Protein AF-A0A7U8AR76-F1 (afdb_monomer)

Structure (mmCIF, N/CA/C/O backbone):
data_AF-A0A7U8AR76-F1
#
_entry.id   AF-A0A7U8AR76-F1
#
loop_
_atom_site.group_PDB
_atom_site.id
_atom_site.type_symbol
_atom_site.label_atom_id
_atom_site.label_alt_id
_atom_site.label_comp_id
_atom_site.label_asym_id
_atom_site.label_entity_id
_atom_site.label_seq_id
_atom_site.pdbx_PDB_ins_code
_atom_site.Cartn_x
_atom_site.Cartn_y
_atom_site.Cartn_z
_atom_site.occupancy
_atom_site.B_iso_or_equiv
_atom_site.auth_seq_id
_atom_site.auth_comp_id
_atom_site.auth_asym_id
_atom_site.auth_atom_id
_atom_site.pdbx_PDB_model_num
ATOM 1 N N . MET A 1 1 ? 1.108 3.486 31.810 1.00 62.22 1 MET A N 1
ATOM 2 C CA . MET A 1 1 ? 2.379 3.729 31.085 1.00 62.22 1 MET A CA 1
ATOM 3 C C . MET A 1 1 ? 3.355 4.375 32.052 1.00 62.22 1 MET A C 1
ATOM 5 O O . MET A 1 1 ? 2.945 5.294 32.747 1.00 62.22 1 MET A O 1
ATOM 9 N N . LYS A 1 2 ? 4.598 3.891 32.140 1.00 72.38 2 LYS A N 1
ATOM 10 C CA . LYS A 1 2 ? 5.649 4.551 32.931 1.00 72.38 2 LYS A CA 1
ATOM 11 C C . LYS A 1 2 ? 6.332 5.614 32.064 1.00 72.38 2 LYS A C 1
ATOM 13 O O . LYS A 1 2 ? 6.506 5.393 30.867 1.00 72.38 2 LYS A O 1
ATOM 18 N N . LYS A 1 3 ? 6.653 6.772 32.645 1.00 74.06 3 LYS A N 1
ATOM 19 C CA . LYS A 1 3 ? 7.358 7.864 31.959 1.00 74.06 3 LYS A CA 1
ATOM 20 C C . LYS A 1 3 ? 8.848 7.742 32.267 1.00 74.06 3 LYS A C 1
ATOM 22 O O . LYS A 1 3 ? 9.224 7.716 33.434 1.00 74.06 3 LYS A O 1
ATOM 27 N N . THR A 1 4 ? 9.666 7.680 31.225 1.00 76.31 4 THR A N 1
ATOM 28 C CA . THR A 1 4 ? 11.122 7.548 31.330 1.00 76.31 4 THR A CA 1
ATOM 29 C C . THR A 1 4 ? 11.765 8.503 30.335 1.00 76.31 4 THR A C 1
ATOM 31 O O . THR A 1 4 ? 11.312 8.586 29.192 1.00 76.31 4 THR A O 1
ATOM 34 N N . ASN A 1 5 ? 12.797 9.228 30.769 1.00 78.62 5 ASN A N 1
ATOM 35 C CA . ASN A 1 5 ? 13.630 10.017 29.867 1.00 78.62 5 ASN A CA 1
ATOM 36 C C . ASN A 1 5 ? 14.683 9.101 29.250 1.00 78.62 5 ASN A C 1
ATOM 38 O O . ASN A 1 5 ? 15.419 8.427 29.966 1.00 78.62 5 ASN A O 1
ATOM 42 N N . ILE A 1 6 ? 14.721 9.073 27.922 1.00 79.12 6 ILE A N 1
ATOM 43 C CA . ILE A 1 6 ? 15.677 8.292 27.141 1.00 79.12 6 ILE A CA 1
ATOM 44 C C . ILE A 1 6 ? 16.511 9.291 26.349 1.00 79.12 6 ILE A C 1
ATOM 46 O O . ILE A 1 6 ? 15.955 10.163 25.678 1.00 79.12 6 ILE A O 1
ATOM 50 N N . TYR A 1 7 ? 17.829 9.161 26.445 1.00 82.94 7 TYR A N 1
ATOM 51 C CA . TYR A 1 7 ? 18.776 9.968 25.689 1.00 82.94 7 TYR A CA 1
ATOM 52 C C . TYR A 1 7 ? 19.212 9.194 24.448 1.00 82.94 7 TYR A C 1
ATOM 54 O O . TYR A 1 7 ? 19.512 8.004 24.528 1.00 82.94 7 TYR A O 1
ATOM 62 N N . PHE A 1 8 ? 19.225 9.875 23.306 1.00 81.88 8 PHE A N 1
ATOM 63 C CA . PHE A 1 8 ? 19.689 9.341 22.030 1.00 81.88 8 PHE A CA 1
ATOM 64 C C . PHE A 1 8 ? 20.896 10.154 21.583 1.00 81.88 8 PHE A C 1
ATOM 66 O O . PHE A 1 8 ? 20.912 11.372 21.770 1.00 81.88 8 PHE A O 1
ATOM 73 N N . ASP A 1 9 ? 21.873 9.504 20.960 1.00 88.19 9 ASP A N 1
ATOM 74 C CA . ASP A 1 9 ? 22.869 10.233 20.185 1.00 88.19 9 ASP A CA 1
ATOM 75 C C . ASP A 1 9 ? 22.206 10.925 18.979 1.00 88.19 9 ASP A C 1
ATOM 77 O O . ASP A 1 9 ? 21.096 10.586 18.554 1.00 88.19 9 ASP A O 1
ATOM 81 N N . GLU A 1 10 ? 22.890 11.917 18.421 1.00 80.25 10 GLU A N 1
ATOM 82 C CA . GLU A 1 10 ? 22.349 12.794 17.382 1.00 80.25 10 GLU A CA 1
ATOM 83 C C . GLU A 1 10 ? 21.967 12.039 16.098 1.00 80.25 10 GLU A C 1
ATOM 85 O O . GLU A 1 10 ? 20.952 12.344 15.456 1.00 80.25 10 GLU A O 1
ATOM 90 N N . LYS A 1 11 ? 22.722 10.987 15.757 1.00 83.44 11 LYS A N 1
ATOM 91 C CA . LYS A 1 11 ? 22.464 10.135 14.591 1.00 83.44 11 LYS A CA 1
ATOM 92 C C . LYS A 1 11 ? 21.219 9.278 14.818 1.00 83.44 11 LYS A C 1
ATOM 94 O O . LYS A 1 11 ? 20.334 9.240 13.958 1.00 83.44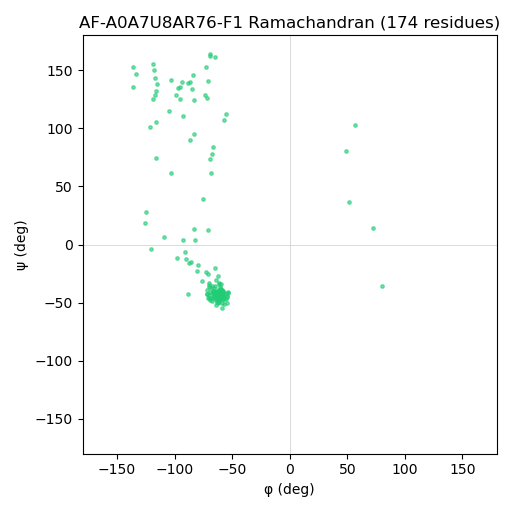 11 LYS A O 1
ATOM 99 N N . SER A 1 12 ? 21.111 8.653 15.988 1.00 78.19 12 SER A N 1
ATOM 100 C CA . SER A 1 12 ? 19.951 7.858 16.400 1.00 78.19 12 SER A CA 1
ATOM 101 C C . SER A 1 12 ? 18.686 8.706 16.515 1.00 78.19 12 SER A C 1
ATOM 103 O O . SER A 1 12 ? 17.622 8.288 16.057 1.00 78.19 12 SER A O 1
ATOM 105 N N . TYR A 1 13 ? 18.787 9.925 17.052 1.00 85.94 13 TYR A N 1
ATOM 106 C CA . TYR A 1 13 ? 17.659 10.850 17.147 1.00 85.94 13 TYR A CA 1
ATOM 107 C C . TYR A 1 13 ? 17.173 11.296 15.764 1.00 85.94 13 TYR A C 1
ATOM 109 O O . TYR A 1 13 ? 15.976 11.238 15.476 1.00 85.94 13 TYR A O 1
ATOM 117 N N . SER A 1 14 ? 18.098 11.667 14.876 1.00 83.00 14 SER A N 1
ATOM 118 C CA . SER A 1 14 ? 17.782 12.050 13.495 1.00 83.00 14 SER A CA 1
ATOM 119 C C . SER A 1 14 ? 17.088 10.917 12.736 1.00 83.00 14 SER A C 1
ATOM 121 O O . SER A 1 14 ? 16.097 11.138 12.032 1.00 83.00 14 SER A O 1
ATOM 123 N N . TYR A 1 15 ? 17.552 9.681 12.933 1.00 80.75 15 TYR A N 1
ATOM 124 C CA . TYR A 1 15 ? 16.918 8.488 12.381 1.00 80.75 15 TYR A CA 1
ATOM 125 C C . TYR A 1 15 ? 15.501 8.276 12.939 1.00 80.75 15 TYR A C 1
ATOM 127 O O . TYR A 1 15 ? 14.562 8.042 12.175 1.00 80.75 15 TYR A O 1
ATOM 135 N N . LEU A 1 16 ? 15.311 8.442 14.252 1.00 82.31 16 LEU A N 1
ATOM 136 C CA . LEU A 1 16 ? 14.001 8.347 14.902 1.00 82.31 16 LEU A CA 1
ATOM 137 C C . LEU A 1 16 ? 13.013 9.378 14.332 1.00 82.31 16 LEU A C 1
ATOM 139 O O . LEU A 1 16 ? 11.861 9.050 14.038 1.00 82.31 16 LEU A O 1
ATOM 143 N N . VAL A 1 17 ? 13.464 10.625 14.151 1.00 84.81 17 VAL A N 1
ATOM 144 C CA . VAL A 1 17 ? 12.677 11.724 13.569 1.00 84.81 17 VAL A CA 1
ATOM 145 C C . VAL A 1 17 ? 12.244 11.388 12.143 1.00 84.81 17 VAL A C 1
ATOM 147 O O . VAL A 1 17 ? 11.085 11.631 11.791 1.00 84.81 17 VAL A O 1
ATOM 150 N N . ARG A 1 18 ? 13.136 10.799 11.337 1.00 84.50 18 ARG A N 1
ATOM 151 C CA . ARG A 1 18 ? 12.807 10.341 9.982 1.00 84.50 18 ARG A CA 1
ATOM 152 C C . ARG A 1 18 ? 11.734 9.253 10.004 1.00 84.50 18 ARG A C 1
ATOM 154 O O . ARG A 1 18 ? 10.704 9.420 9.354 1.00 84.50 18 ARG A O 1
ATOM 161 N N . LEU A 1 19 ? 11.906 8.216 10.824 1.00 75.56 19 LEU A N 1
ATOM 162 C CA . LEU A 1 19 ? 10.924 7.131 10.957 1.00 75.56 19 LEU A CA 1
ATOM 163 C C . LEU A 1 19 ? 9.548 7.632 11.406 1.00 75.56 19 LEU A C 1
ATOM 165 O O . LEU A 1 19 ? 8.523 7.202 10.881 1.00 75.56 19 LEU A O 1
ATOM 169 N N . LYS A 1 20 ? 9.503 8.586 12.342 1.00 78.62 20 LYS A N 1
ATOM 170 C CA . LYS A 1 20 ? 8.249 9.226 12.761 1.00 78.62 20 LYS A CA 1
ATOM 171 C C . LYS A 1 20 ? 7.535 9.909 11.592 1.00 78.62 20 LYS A C 1
ATOM 173 O O . LYS A 1 20 ? 6.310 9.822 11.511 1.00 78.62 20 LYS A O 1
ATOM 178 N N . LYS A 1 21 ? 8.273 10.594 10.709 1.00 79.31 21 LYS A N 1
ATOM 179 C CA . LYS A 1 21 ? 7.705 11.265 9.527 1.00 79.31 21 LYS A CA 1
ATOM 180 C C . LYS A 1 21 ? 7.180 10.258 8.504 1.00 79.31 21 LYS A C 1
ATOM 182 O O . LYS A 1 21 ? 6.059 10.420 8.033 1.00 79.31 21 LYS A O 1
ATOM 187 N N . GLU A 1 22 ? 7.960 9.225 8.201 1.00 72.00 22 GLU A N 1
ATOM 188 C CA . GLU A 1 22 ? 7.626 8.214 7.188 1.00 72.00 22 GLU A CA 1
ATOM 189 C C . GLU A 1 22 ? 6.452 7.330 7.620 1.00 72.00 22 GLU A C 1
ATOM 191 O O . GLU A 1 22 ? 5.492 7.146 6.877 1.00 72.00 22 GLU A O 1
ATOM 196 N N . MET A 1 23 ? 6.490 6.824 8.853 1.00 68.81 23 MET A N 1
ATOM 197 C CA . MET A 1 23 ? 5.509 5.859 9.351 1.00 68.81 23 MET A CA 1
ATOM 198 C C . MET A 1 23 ? 4.306 6.515 10.044 1.00 68.81 23 MET A C 1
ATOM 200 O O . MET A 1 23 ? 3.363 5.822 10.419 1.00 68.81 23 MET A O 1
ATOM 204 N N . LYS A 1 24 ? 4.326 7.841 10.252 1.00 77.75 24 LYS A N 1
ATOM 205 C CA . LYS A 1 24 ? 3.281 8.611 10.959 1.00 77.75 24 LYS A CA 1
ATOM 206 C C . LYS A 1 24 ? 2.913 8.030 12.342 1.00 77.75 24 LYS A C 1
ATOM 208 O O . LYS A 1 24 ? 1.758 8.081 12.763 1.00 77.75 24 LYS A O 1
ATOM 213 N N . ILE A 1 25 ? 3.896 7.492 13.073 1.00 74.00 25 ILE A N 1
ATOM 214 C CA . ILE A 1 25 ? 3.738 6.906 14.421 1.00 74.00 25 ILE A CA 1
ATOM 215 C C . ILE A 1 25 ? 4.579 7.642 15.473 1.00 74.00 25 ILE A C 1
ATOM 217 O O . ILE A 1 25 ? 5.583 8.276 15.158 1.00 74.00 25 ILE A O 1
ATOM 221 N N . SER A 1 26 ? 4.175 7.572 16.747 1.00 80.31 26 SER A N 1
ATOM 222 C CA . SER A 1 26 ? 4.901 8.219 17.849 1.00 80.31 26 SER A CA 1
ATOM 223 C C . SER A 1 26 ? 6.206 7.496 18.191 1.00 80.31 26 SER A C 1
ATOM 225 O O . SER A 1 26 ? 6.306 6.277 18.052 1.00 80.31 26 SER A O 1
ATOM 227 N N . PHE A 1 27 ? 7.186 8.232 18.727 1.00 81.31 27 PHE A N 1
ATOM 228 C CA . PHE A 1 27 ? 8.453 7.658 19.200 1.00 81.31 27 PHE A CA 1
ATOM 229 C C . PHE A 1 27 ? 8.241 6.523 20.201 1.00 81.31 27 PHE A C 1
ATOM 231 O O . PHE A 1 27 ? 8.861 5.475 20.082 1.00 81.31 27 PHE A O 1
ATOM 238 N N . SER A 1 28 ? 7.294 6.677 21.129 1.00 80.56 28 SER A N 1
ATOM 239 C CA . SER A 1 28 ? 6.955 5.624 22.089 1.00 80.56 28 SER A CA 1
ATOM 240 C C . SER A 1 28 ? 6.454 4.352 21.407 1.00 80.56 28 SER A C 1
ATOM 242 O O . SER A 1 28 ? 6.770 3.258 21.858 1.00 80.56 28 SER A O 1
ATOM 244 N N . LYS A 1 29 ? 5.694 4.472 20.310 1.00 75.06 29 LYS A N 1
ATOM 245 C CA . LYS A 1 29 ? 5.214 3.310 19.556 1.00 75.06 29 LYS A CA 1
ATOM 246 C C . LYS A 1 29 ? 6.351 2.635 18.790 1.00 75.06 29 LYS A C 1
ATOM 248 O O . LYS A 1 29 ? 6.408 1.410 18.787 1.00 75.06 29 LYS A O 1
ATOM 253 N N . ILE A 1 30 ? 7.271 3.415 18.218 1.00 78.69 30 ILE A N 1
ATOM 254 C CA . ILE A 1 30 ? 8.489 2.901 17.569 1.00 78.69 30 ILE A CA 1
ATOM 255 C C . ILE A 1 30 ? 9.312 2.098 18.582 1.00 78.69 30 ILE A C 1
ATOM 257 O O . ILE A 1 30 ? 9.571 0.918 18.371 1.00 78.69 30 ILE A O 1
ATOM 261 N N . ILE A 1 31 ? 9.635 2.711 19.723 1.00 82.38 31 ILE A N 1
ATOM 262 C CA . ILE A 1 31 ? 10.464 2.106 20.772 1.00 82.38 31 ILE A CA 1
ATOM 263 C C . ILE A 1 31 ? 9.799 0.851 21.344 1.00 82.38 31 ILE A C 1
ATOM 265 O O . ILE A 1 31 ? 10.435 -0.193 21.413 1.00 82.38 31 ILE A O 1
ATOM 269 N N . ASN A 1 32 ? 8.510 0.904 21.687 1.00 76.94 32 ASN A N 1
ATOM 270 C CA . ASN A 1 32 ? 7.807 -0.264 22.225 1.00 76.94 32 ASN A CA 1
ATOM 271 C C . ASN A 1 32 ? 7.706 -1.417 21.213 1.00 76.94 32 ASN A C 1
ATOM 273 O O . ASN A 1 32 ? 7.687 -2.572 21.623 1.00 76.94 32 ASN A O 1
ATOM 277 N N . THR A 1 33 ? 7.653 -1.126 19.908 1.00 73.62 33 THR A N 1
ATOM 278 C CA . THR A 1 33 ? 7.663 -2.163 18.861 1.00 73.62 33 THR A CA 1
ATOM 279 C C . THR A 1 33 ? 9.033 -2.831 18.773 1.00 73.62 33 THR A C 1
ATOM 281 O O . THR A 1 33 ? 9.111 -4.053 18.728 1.00 73.62 33 THR A O 1
ATOM 284 N N . ILE A 1 34 ? 10.112 -2.040 18.823 1.00 75.88 34 ILE A N 1
ATOM 285 C CA . ILE A 1 34 ? 11.488 -2.557 18.858 1.00 75.88 34 ILE A CA 1
ATOM 286 C C . ILE A 1 34 ? 11.697 -3.427 20.101 1.00 75.88 34 ILE A C 1
ATOM 288 O O . ILE A 1 34 ? 12.189 -4.543 19.987 1.00 75.88 34 ILE A O 1
ATOM 292 N N . LEU A 1 35 ? 11.276 -2.946 21.274 1.00 75.50 35 LEU A N 1
ATOM 293 C CA . LEU A 1 35 ? 11.410 -3.681 22.532 1.00 75.50 35 LEU A CA 1
ATOM 294 C C . LEU A 1 35 ? 10.618 -4.990 22.526 1.00 75.50 35 LEU A C 1
ATOM 296 O O . LEU A 1 35 ? 11.134 -5.999 22.990 1.00 75.50 35 LEU A O 1
ATOM 300 N N . LYS A 1 36 ? 9.405 -4.994 21.960 1.00 70.88 36 LYS A N 1
ATOM 301 C CA . LYS A 1 36 ? 8.589 -6.207 21.824 1.00 70.88 36 LYS A CA 1
ATOM 302 C C . LYS A 1 36 ? 9.255 -7.247 20.917 1.00 70.88 36 LYS A C 1
ATOM 304 O O . LYS A 1 36 ? 9.273 -8.424 21.248 1.00 70.88 36 LYS A O 1
ATOM 309 N N . ASN A 1 37 ? 9.855 -6.799 19.816 1.00 63.56 37 ASN A N 1
ATOM 310 C CA . ASN A 1 37 ? 10.592 -7.678 18.907 1.00 63.56 37 ASN A CA 1
ATOM 311 C C . ASN A 1 37 ? 11.915 -8.177 19.512 1.00 63.56 37 ASN A C 1
ATOM 313 O O . ASN A 1 37 ? 12.404 -9.227 19.116 1.00 63.56 37 ASN A O 1
ATOM 317 N N . ALA A 1 38 ? 12.500 -7.432 20.456 1.00 62.44 38 ALA A N 1
ATOM 318 C CA . ALA A 1 38 ? 13.714 -7.827 21.167 1.00 62.44 38 ALA A CA 1
ATOM 319 C C . ALA A 1 38 ? 13.448 -8.809 22.325 1.00 62.44 38 ALA A C 1
ATOM 321 O O . ALA A 1 38 ? 14.363 -9.522 22.729 1.00 62.44 38 ALA A O 1
ATOM 322 N N . SER A 1 39 ? 12.226 -8.839 22.872 1.00 56.34 39 SER A N 1
ATOM 323 C CA . SER A 1 39 ? 11.848 -9.708 23.996 1.00 56.34 39 SER A CA 1
ATOM 324 C C . SER A 1 39 ? 11.372 -11.107 23.595 1.00 56.34 39 SER A C 1
ATOM 326 O O . SER A 1 39 ? 11.333 -11.987 24.451 1.00 56.34 39 SER A O 1
ATOM 328 N N . ASP A 1 40 ? 11.023 -11.328 22.325 1.00 52.91 40 ASP A N 1
ATOM 329 C CA . ASP A 1 40 ? 10.603 -12.644 21.835 1.00 52.91 40 ASP A CA 1
ATOM 330 C C . ASP A 1 40 ? 11.849 -13.491 21.509 1.00 52.91 40 ASP A C 1
ATOM 332 O O . ASP A 1 40 ? 12.467 -13.384 20.449 1.00 52.91 40 ASP A O 1
ATOM 336 N N . GLU A 1 41 ? 12.264 -14.307 22.480 1.00 45.91 41 GLU A N 1
ATOM 337 C CA . GLU A 1 41 ? 13.460 -15.146 22.429 1.00 45.91 41 GLU A CA 1
ATOM 338 C C . GLU A 1 41 ? 13.479 -16.118 21.232 1.00 45.91 41 GLU A C 1
ATOM 340 O O . GLU A 1 41 ? 12.891 -17.197 21.250 1.00 45.91 41 GLU A O 1
ATOM 345 N N . LYS A 1 42 ? 14.329 -15.812 20.250 1.00 42.94 42 LYS A N 1
ATOM 346 C CA . LYS A 1 42 ? 15.413 -16.732 19.883 1.00 42.94 42 LYS A CA 1
ATOM 347 C C . LYS A 1 42 ? 16.734 -15.998 20.058 1.00 42.94 42 LYS A C 1
ATOM 349 O O . LYS A 1 42 ? 17.128 -15.182 19.229 1.00 42.94 42 LYS A O 1
ATOM 354 N N . ARG A 1 43 ? 17.409 -16.293 21.170 1.00 45.94 43 ARG A N 1
ATOM 355 C CA . ARG A 1 43 ? 18.802 -15.917 21.425 1.00 45.94 43 ARG A CA 1
ATOM 356 C C . ARG A 1 43 ? 19.720 -16.715 20.494 1.00 45.94 43 ARG A C 1
ATOM 358 O O . ARG A 1 43 ? 20.400 -17.633 20.929 1.00 45.94 43 ARG A O 1
ATOM 365 N N . GLU A 1 44 ? 19.742 -16.365 19.216 1.00 36.91 44 GLU A N 1
ATOM 366 C CA . GLU A 1 44 ? 20.853 -16.697 18.328 1.00 36.91 44 GLU A CA 1
ATOM 367 C C . GLU A 1 44 ? 21.503 -15.388 17.884 1.00 36.91 44 GLU A C 1
ATOM 369 O O . GLU A 1 44 ? 20.966 -14.644 17.071 1.00 36.91 44 GLU A O 1
ATOM 374 N N . ASN A 1 45 ? 22.673 -15.126 18.468 1.00 35.12 45 ASN A N 1
ATOM 375 C CA . ASN A 1 45 ? 23.663 -14.137 18.052 1.00 35.12 45 ASN A CA 1
ATOM 376 C C . ASN A 1 45 ? 23.183 -12.682 17.939 1.00 35.12 45 ASN A C 1
ATOM 378 O O . ASN A 1 45 ? 22.666 -12.233 16.917 1.00 35.12 45 ASN A O 1
ATOM 382 N N . ILE A 1 46 ? 23.545 -11.900 18.959 1.00 39.28 46 ILE A N 1
ATOM 383 C CA . ILE A 1 46 ? 23.629 -10.432 18.943 1.00 39.28 46 ILE A CA 1
ATOM 384 C C . ILE A 1 46 ? 24.798 -10.011 18.018 1.00 39.28 46 ILE A C 1
ATOM 386 O O . ILE A 1 46 ? 25.770 -9.413 18.446 1.00 39.28 46 ILE A O 1
ATOM 390 N N . ASN A 1 47 ? 24.709 -10.371 16.736 1.00 35.88 47 ASN A N 1
ATOM 391 C CA . ASN A 1 47 ? 25.505 -9.856 15.611 1.00 35.88 47 ASN A CA 1
ATOM 392 C C . ASN A 1 47 ? 24.571 -9.333 14.495 1.00 35.88 47 ASN A C 1
ATOM 394 O O . ASN A 1 47 ? 24.947 -9.195 13.334 1.00 35.88 47 ASN A O 1
ATOM 398 N N . THR A 1 48 ? 23.308 -9.067 14.829 1.00 38.06 48 THR A N 1
ATOM 399 C CA . THR A 1 48 ? 22.241 -8.669 13.895 1.00 38.06 48 THR A CA 1
ATOM 400 C C . THR A 1 48 ? 21.815 -7.210 14.035 1.00 38.06 48 THR A C 1
ATOM 402 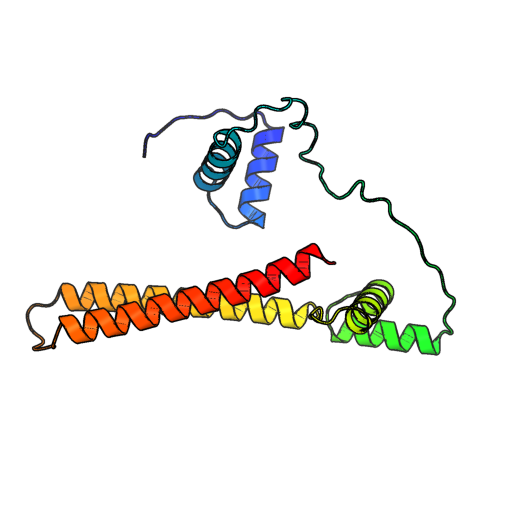O O . THR A 1 48 ? 20.902 -6.778 13.336 1.00 38.06 48 THR A O 1
ATOM 405 N N . ILE A 1 49 ? 22.502 -6.408 14.854 1.00 39.06 49 ILE A N 1
ATOM 406 C CA . ILE A 1 49 ? 22.284 -4.950 14.877 1.00 39.06 49 ILE A CA 1
ATOM 407 C C . ILE A 1 49 ? 23.017 -4.253 13.709 1.00 39.06 49 ILE A C 1
ATOM 409 O O . ILE A 1 49 ? 22.565 -3.206 13.251 1.00 39.06 49 ILE A O 1
ATOM 413 N N . ASP A 1 50 ? 23.995 -4.911 13.072 1.00 34.12 50 ASP A N 1
ATOM 414 C CA . ASP A 1 50 ? 24.595 -4.482 11.789 1.00 34.12 50 ASP A CA 1
ATOM 415 C C . ASP A 1 50 ? 23.667 -4.654 10.568 1.00 34.12 50 ASP A C 1
ATOM 417 O O . ASP A 1 50 ? 24.075 -4.547 9.412 1.00 34.12 50 ASP A O 1
ATOM 421 N N . LYS A 1 51 ? 22.381 -4.917 10.802 1.00 38.34 51 LYS A N 1
ATOM 422 C CA . LYS A 1 51 ? 21.399 -5.276 9.774 1.00 38.34 51 LYS A CA 1
ATOM 423 C C . LYS A 1 51 ? 20.168 -4.366 9.759 1.00 38.34 51 LYS A C 1
ATOM 425 O O . LYS A 1 51 ? 19.113 -4.744 9.261 1.00 38.34 51 LYS A O 1
ATOM 430 N N . ILE A 1 52 ? 20.329 -3.113 10.195 1.00 39.84 52 ILE A N 1
ATOM 431 C CA . ILE A 1 52 ? 19.375 -2.020 9.897 1.00 39.84 52 ILE A CA 1
ATOM 432 C C . ILE A 1 52 ? 19.651 -1.402 8.501 1.00 39.84 52 ILE A C 1
ATOM 434 O O . ILE A 1 52 ? 19.071 -0.397 8.114 1.00 39.84 52 ILE A O 1
ATOM 438 N N . ASN A 1 53 ? 20.469 -2.069 7.680 1.00 38.16 53 ASN A N 1
ATOM 439 C CA . ASN A 1 53 ? 20.418 -1.996 6.220 1.00 38.16 53 ASN A CA 1
ATOM 440 C C . ASN A 1 53 ? 20.052 -3.377 5.662 1.00 38.16 53 ASN A C 1
ATOM 442 O O . ASN A 1 53 ? 20.891 -4.081 5.108 1.00 38.16 53 ASN A O 1
ATOM 446 N N . TYR A 1 54 ? 18.787 -3.778 5.782 1.00 40.44 54 TYR A N 1
ATOM 447 C CA . TYR A 1 54 ? 18.250 -4.862 4.958 1.00 40.44 54 TYR A CA 1
ATOM 448 C C . TYR A 1 54 ? 17.371 -4.315 3.839 1.00 40.44 54 TYR A C 1
ATOM 450 O O . TYR A 1 54 ? 16.203 -4.653 3.694 1.00 40.44 54 TYR A O 1
ATOM 458 N N . GLN A 1 55 ? 17.982 -3.514 2.971 1.00 41.34 55 GLN A N 1
ATOM 459 C CA . GLN A 1 55 ? 17.702 -3.686 1.553 1.00 41.34 55 GLN A CA 1
ATOM 460 C C . GLN A 1 55 ? 18.662 -4.753 1.021 1.00 41.34 55 GLN A C 1
ATOM 462 O O . GLN A 1 55 ? 19.758 -4.463 0.564 1.00 41.34 55 GLN A O 1
ATOM 467 N N . ASN A 1 56 ? 18.210 -6.005 1.088 1.00 41.91 56 ASN A N 1
ATOM 468 C CA . ASN A 1 56 ? 18.440 -7.013 0.058 1.00 41.91 56 ASN A CA 1
ATOM 469 C C . ASN A 1 56 ? 19.884 -7.190 -0.462 1.00 41.91 56 ASN A C 1
ATOM 471 O O . ASN A 1 56 ? 20.163 -6.857 -1.614 1.00 41.91 56 ASN A O 1
ATOM 475 N N . ASN A 1 57 ? 20.720 -7.922 0.284 1.00 44.09 57 ASN A N 1
ATOM 476 C CA . ASN A 1 57 ? 21.730 -8.809 -0.324 1.00 44.09 57 ASN A CA 1
ATOM 477 C C . ASN A 1 57 ? 21.071 -10.094 -0.873 1.00 44.09 57 ASN A C 1
ATOM 479 O O . ASN A 1 57 ? 21.595 -11.197 -0.741 1.00 44.09 57 ASN A O 1
ATOM 483 N N . VAL A 1 58 ? 19.883 -9.965 -1.470 1.00 57.81 58 VAL A N 1
ATOM 484 C CA . VAL A 1 58 ? 19.317 -11.033 -2.295 1.00 57.81 58 VAL A CA 1
ATOM 485 C C . VAL A 1 58 ? 20.133 -11.010 -3.588 1.00 57.81 58 VAL A C 1
ATOM 487 O O . VAL A 1 58 ? 20.284 -9.922 -4.152 1.00 57.81 58 VAL A O 1
ATOM 490 N N . PRO A 1 59 ? 20.693 -12.135 -4.061 1.00 72.19 59 PRO A N 1
ATOM 491 C CA . PRO A 1 59 ? 21.454 -12.156 -5.304 1.00 72.19 59 PRO A CA 1
ATOM 492 C C . PRO A 1 59 ? 20.593 -11.595 -6.441 1.00 72.19 59 PRO A C 1
ATOM 494 O O . PRO A 1 59 ? 19.577 -12.175 -6.819 1.00 72.19 59 PRO A O 1
ATOM 497 N N . LYS A 1 60 ? 20.984 -10.429 -6.963 1.00 74.69 60 LYS A N 1
ATOM 498 C CA . LYS A 1 60 ? 20.295 -9.770 -8.075 1.00 74.69 60 LYS A CA 1
ATOM 499 C C . LYS A 1 60 ? 20.872 -10.285 -9.388 1.00 74.69 60 LYS A C 1
ATOM 501 O O . LYS A 1 60 ? 22.083 -10.445 -9.526 1.00 74.69 60 LYS A O 1
ATOM 506 N N . LYS A 1 61 ? 19.999 -10.532 -10.358 1.00 80.88 61 LYS A N 1
ATOM 507 C CA . LYS A 1 61 ? 20.370 -10.832 -11.742 1.00 80.88 61 LYS A CA 1
ATOM 508 C C . LYS A 1 61 ? 19.859 -9.706 -12.629 1.00 80.88 61 LYS A C 1
ATOM 510 O O . LYS A 1 61 ? 18.748 -9.221 -12.428 1.00 80.88 61 LYS A O 1
ATOM 515 N N . GLU A 1 62 ? 20.685 -9.286 -13.577 1.00 85.69 62 GLU A N 1
ATOM 516 C CA . GLU A 1 62 ? 20.312 -8.296 -14.581 1.00 85.69 62 GLU A CA 1
ATOM 517 C C . GLU A 1 62 ? 19.847 -9.011 -15.853 1.00 85.69 62 GLU A C 1
ATOM 519 O O . GLU A 1 62 ? 20.483 -9.965 -16.300 1.00 85.69 62 GLU A O 1
ATOM 524 N N . ILE A 1 63 ? 18.741 -8.543 -16.431 1.00 84.81 63 ILE A N 1
ATOM 525 C CA . ILE A 1 63 ? 18.236 -8.991 -17.730 1.00 84.81 63 ILE A CA 1
ATOM 526 C C . ILE A 1 63 ? 18.233 -7.770 -18.649 1.00 84.81 63 ILE A C 1
ATOM 528 O O . ILE A 1 63 ? 17.634 -6.750 -18.311 1.00 84.81 63 ILE A O 1
ATOM 532 N N . ARG A 1 64 ? 18.896 -7.878 -19.806 1.00 90.38 64 ARG A N 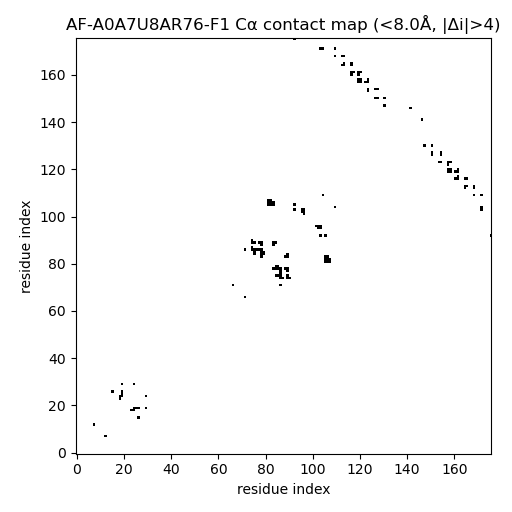1
ATOM 533 C CA . ARG A 1 64 ? 18.936 -6.835 -20.840 1.00 90.38 64 ARG A CA 1
ATOM 534 C C . ARG A 1 64 ? 18.275 -7.353 -22.110 1.00 90.38 64 ARG A C 1
ATOM 536 O O . ARG A 1 64 ? 18.604 -8.438 -22.576 1.00 90.38 64 ARG A O 1
ATOM 543 N N . PHE A 1 65 ? 17.389 -6.555 -22.685 1.00 88.25 65 PHE A N 1
ATOM 544 C CA . PHE A 1 65 ? 16.804 -6.773 -24.005 1.00 88.25 65 PHE A CA 1
ATOM 545 C C . PHE A 1 65 ? 16.796 -5.437 -24.748 1.00 88.25 65 PHE A C 1
ATOM 547 O O . PHE A 1 65 ? 16.813 -4.372 -24.128 1.00 88.25 65 PHE A O 1
ATOM 554 N N . LYS A 1 66 ? 16.838 -5.496 -26.078 1.00 93.12 66 LYS A N 1
ATOM 555 C CA . LYS A 1 66 ? 16.769 -4.309 -26.931 1.00 93.12 66 LYS A CA 1
ATOM 556 C C . LYS A 1 66 ? 15.318 -4.076 -27.325 1.00 93.12 66 LYS A C 1
ATOM 558 O O . LYS A 1 66 ? 14.611 -5.036 -27.608 1.00 93.12 66 LYS A O 1
ATOM 563 N N . LEU A 1 67 ? 14.919 -2.813 -27.339 1.00 92.56 67 LEU A N 1
ATOM 564 C CA . LEU A 1 67 ? 13.638 -2.358 -27.859 1.00 92.56 67 LEU A CA 1
ATOM 565 C C . LEU A 1 67 ? 13.901 -1.417 -29.028 1.00 92.56 67 LEU A C 1
ATOM 567 O O . LEU A 1 67 ? 14.922 -0.725 -29.057 1.00 92.56 67 LEU A O 1
ATOM 571 N N . THR A 1 68 ? 12.971 -1.386 -29.967 1.00 96.06 68 THR A N 1
ATOM 572 C CA . THR A 1 68 ? 12.843 -0.287 -30.924 1.00 96.06 68 THR A CA 1
ATOM 573 C C . THR A 1 68 ? 12.366 0.985 -30.214 1.00 96.06 68 THR A C 1
ATOM 575 O O . THR A 1 68 ? 11.827 0.932 -29.103 1.00 96.06 68 THR A O 1
ATOM 578 N N . GLU A 1 69 ? 12.547 2.143 -30.851 1.00 94.81 69 GLU A N 1
ATOM 579 C CA . GLU A 1 69 ? 12.068 3.427 -30.313 1.00 94.81 69 GLU A CA 1
ATOM 580 C C . GLU A 1 69 ? 10.548 3.427 -30.088 1.00 94.81 69 GLU A C 1
ATOM 582 O O . GLU A 1 69 ? 10.069 3.893 -29.052 1.00 94.81 69 GLU A O 1
ATOM 587 N N . ASP A 1 70 ? 9.786 2.830 -31.008 1.00 95.44 70 ASP A N 1
ATOM 588 C CA . ASP A 1 70 ? 8.328 2.744 -30.900 1.00 95.44 70 ASP A CA 1
ATOM 589 C C . ASP A 1 70 ? 7.892 1.865 -29.719 1.00 95.44 70 ASP A C 1
ATOM 591 O O . ASP A 1 70 ? 7.029 2.260 -28.932 1.00 95.44 70 ASP A O 1
ATOM 595 N N . GLU A 1 71 ? 8.527 0.705 -29.526 1.00 93.00 71 GLU A N 1
ATOM 596 C CA . GLU A 1 71 ? 8.258 -0.164 -28.374 1.00 93.00 71 GLU A CA 1
ATOM 597 C C . GLU A 1 71 ? 8.603 0.529 -27.053 1.00 93.00 71 GLU A C 1
ATOM 599 O O . GLU A 1 71 ? 7.827 0.481 -26.094 1.00 93.00 71 GLU A O 1
ATOM 604 N N . TYR A 1 72 ? 9.749 1.214 -26.995 1.00 93.94 72 TYR A N 1
ATOM 605 C CA . TYR A 1 72 ? 10.143 1.972 -25.811 1.00 93.94 72 TYR A CA 1
ATOM 606 C C . TYR A 1 72 ? 9.131 3.080 -25.489 1.00 93.94 72 TYR A C 1
ATOM 608 O O . TYR A 1 72 ? 8.753 3.261 -24.324 1.00 93.94 72 TYR A O 1
ATOM 616 N N . LYS A 1 73 ? 8.644 3.787 -26.515 1.00 93.94 73 LYS A N 1
ATOM 617 C CA . LYS A 1 73 ? 7.636 4.839 -26.369 1.00 93.94 73 LYS A CA 1
ATOM 618 C C . LYS A 1 73 ? 6.335 4.301 -25.775 1.00 93.94 73 LYS A C 1
ATOM 620 O O . LYS A 1 73 ? 5.828 4.905 -24.831 1.00 93.94 73 LYS A O 1
ATOM 625 N N . ILE A 1 74 ? 5.857 3.138 -26.229 1.00 93.56 74 ILE A N 1
ATOM 626 C CA . ILE A 1 74 ? 4.664 2.480 -25.665 1.00 93.56 74 ILE A CA 1
ATOM 627 C C . ILE A 1 74 ? 4.818 2.284 -24.149 1.00 93.56 74 ILE A C 1
ATOM 629 O O . ILE A 1 74 ? 3.943 2.685 -23.378 1.00 93.56 74 ILE A O 1
ATOM 633 N N . PHE A 1 75 ? 5.942 1.722 -23.692 1.00 91.81 75 PHE A N 1
ATOM 634 C CA . PHE A 1 75 ? 6.172 1.508 -22.258 1.00 91.81 75 PHE A CA 1
ATOM 635 C C . PHE A 1 75 ? 6.338 2.812 -21.475 1.00 91.81 75 PHE A C 1
ATOM 637 O O . PHE A 1 75 ? 5.890 2.896 -20.331 1.00 91.81 75 PHE A O 1
ATOM 644 N N . SER A 1 76 ? 6.967 3.826 -22.070 1.00 91.62 76 SER A N 1
ATOM 645 C CA . SER A 1 76 ? 7.145 5.146 -21.458 1.00 91.62 76 SER A CA 1
ATOM 646 C C . SER A 1 76 ? 5.807 5.860 -21.246 1.00 91.62 76 SER A C 1
ATOM 648 O O . SER A 1 76 ? 5.540 6.375 -20.156 1.00 91.62 76 SER A O 1
ATOM 650 N N . ASP A 1 77 ? 4.927 5.825 -22.245 1.00 92.19 77 ASP A N 1
ATOM 651 C CA . ASP A 1 77 ? 3.603 6.444 -22.172 1.00 92.19 77 ASP A CA 1
ATOM 652 C C . ASP A 1 77 ? 2.710 5.723 -21.150 1.00 92.19 77 ASP A C 1
ATOM 654 O O . ASP A 1 77 ? 2.074 6.370 -20.311 1.00 92.19 77 ASP A O 1
ATOM 658 N N . PHE A 1 78 ? 2.744 4.385 -21.122 1.00 88.62 78 PHE A N 1
ATOM 659 C CA . PHE A 1 78 ? 2.075 3.599 -20.080 1.00 88.62 78 PHE A CA 1
ATOM 660 C C . PHE A 1 78 ? 2.618 3.897 -18.678 1.00 88.62 78 PHE A C 1
ATOM 662 O O . PHE A 1 78 ? 1.839 4.074 -17.741 1.00 88.62 78 PHE A O 1
ATOM 669 N N . ALA A 1 79 ? 3.940 4.007 -18.522 1.00 88.25 79 ALA A N 1
ATOM 670 C CA . ALA A 1 79 ? 4.559 4.308 -17.234 1.00 88.25 79 ALA A CA 1
ATOM 671 C C . ALA A 1 79 ? 4.102 5.661 -16.670 1.00 88.25 79 ALA A C 1
ATOM 673 O O . ALA A 1 79 ? 3.901 5.786 -15.459 1.00 88.25 79 ALA A O 1
ATOM 674 N N . LYS A 1 80 ? 3.931 6.669 -17.536 1.00 86.81 80 LYS A N 1
ATOM 675 C CA . LYS A 1 80 ? 3.400 7.985 -17.153 1.00 86.81 80 LYS A CA 1
ATOM 676 C C . LYS A 1 80 ? 1.936 7.890 -16.741 1.00 86.81 80 LYS A C 1
ATOM 678 O O . LYS A 1 80 ? 1.584 8.379 -15.671 1.00 86.81 80 LYS A O 1
ATOM 683 N N . LYS A 1 81 ? 1.104 7.221 -17.547 1.00 85.44 81 LYS A N 1
ATOM 684 C CA . LYS A 1 81 ? -0.333 7.059 -17.275 1.00 85.44 81 LYS A CA 1
ATOM 685 C C . LYS A 1 81 ? -0.597 6.349 -15.943 1.00 85.44 81 LYS A C 1
ATOM 687 O O . LYS A 1 81 ? -1.485 6.754 -15.200 1.00 85.44 81 LYS A O 1
ATOM 692 N N . ASN A 1 82 ? 0.209 5.342 -15.616 1.00 78.50 82 ASN A N 1
ATOM 693 C CA . ASN A 1 82 ? 0.014 4.497 -14.436 1.00 78.50 82 ASN A CA 1
ATOM 694 C C . ASN A 1 82 ? 0.780 4.985 -13.187 1.00 78.50 82 ASN A C 1
ATOM 696 O O . ASN A 1 82 ? 0.778 4.314 -12.155 1.00 78.50 82 ASN A O 1
ATOM 700 N N . GLY A 1 83 ? 1.465 6.134 -13.263 1.00 78.50 83 GLY A N 1
ATOM 701 C CA . GLY A 1 83 ? 2.219 6.699 -12.135 1.00 78.50 83 GLY A CA 1
ATOM 702 C C . GLY A 1 83 ? 3.510 5.941 -11.785 1.00 78.50 83 GLY A C 1
ATOM 703 O O . GLY A 1 83 ? 4.102 6.163 -10.725 1.00 78.50 83 GLY A O 1
ATOM 704 N N . ASN A 1 84 ? 3.977 5.053 -12.666 1.00 76.25 84 ASN A N 1
ATOM 705 C CA . ASN A 1 84 ? 5.164 4.218 -12.463 1.00 76.25 84 ASN A CA 1
ATOM 706 C C . ASN A 1 84 ? 6.474 4.925 -12.865 1.00 76.25 84 ASN A C 1
ATOM 708 O O . ASN A 1 84 ? 7.554 4.506 -12.452 1.00 76.25 84 ASN A O 1
ATOM 712 N N . GLY A 1 85 ? 6.405 6.030 -13.609 1.00 77.94 85 GLY A N 1
ATOM 713 C CA . GLY A 1 85 ? 7.509 6.977 -13.808 1.00 77.94 85 GLY A CA 1
ATOM 714 C C . GLY A 1 85 ? 8.568 6.581 -14.843 1.00 77.94 85 GLY A C 1
ATOM 715 O O . GLY A 1 85 ? 9.048 7.460 -15.551 1.00 77.94 85 GLY A O 1
ATOM 716 N N . THR A 1 86 ? 8.917 5.295 -14.986 1.00 86.88 86 THR A N 1
ATOM 717 C CA . THR A 1 86 ? 9.887 4.831 -16.000 1.00 86.88 86 THR A CA 1
ATOM 718 C C . THR A 1 86 ? 9.404 3.605 -16.768 1.00 86.88 86 THR A C 1
ATOM 720 O O . THR A 1 86 ? 8.753 2.719 -16.207 1.00 86.88 86 THR A O 1
ATOM 723 N N . ALA A 1 87 ? 9.788 3.521 -18.047 1.00 88.12 87 ALA A N 1
ATOM 724 C CA . ALA A 1 87 ? 9.521 2.361 -18.899 1.00 88.12 87 ALA A CA 1
ATOM 725 C C . ALA A 1 87 ? 10.066 1.065 -18.275 1.00 88.12 87 ALA A C 1
ATOM 727 O O . ALA A 1 87 ? 9.367 0.059 -18.224 1.00 88.12 87 ALA A O 1
ATOM 728 N N . THR A 1 88 ? 11.267 1.101 -17.689 1.00 87.88 88 THR A N 1
ATOM 729 C CA . THR A 1 88 ? 11.871 -0.051 -17.001 1.00 87.88 88 THR A CA 1
ATOM 730 C C . THR A 1 88 ? 11.002 -0.571 -15.858 1.00 87.88 88 THR A C 1
ATOM 732 O O . THR A 1 88 ? 10.804 -1.781 -15.730 1.00 87.88 88 THR A O 1
ATOM 735 N N . LYS A 1 89 ? 10.453 0.326 -15.025 1.00 84.19 89 LYS A N 1
ATOM 736 C CA . LYS A 1 89 ? 9.570 -0.075 -13.923 1.00 84.19 89 LYS A CA 1
ATOM 737 C C . LYS A 1 89 ? 8.260 -0.655 -14.455 1.00 84.19 89 LYS A C 1
ATOM 739 O O . LYS A 1 89 ? 7.802 -1.670 -13.935 1.00 84.19 89 LYS A O 1
ATOM 744 N N . GLN A 1 90 ? 7.708 -0.064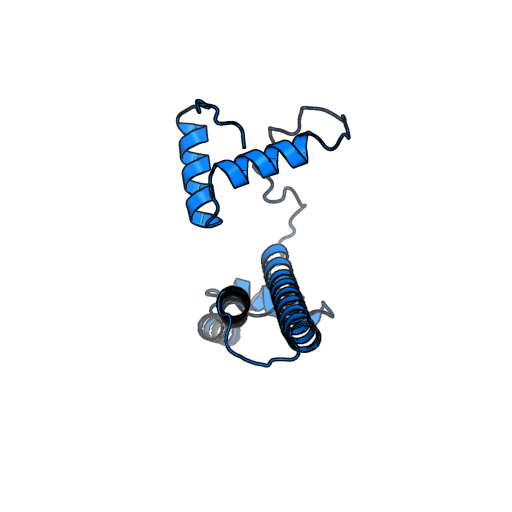 -15.514 1.00 87.94 90 GLN A N 1
ATOM 745 C CA . GLN A 1 90 ? 6.497 -0.561 -16.167 1.00 87.94 90 GLN A CA 1
ATOM 746 C C . GLN A 1 90 ? 6.688 -1.966 -16.743 1.00 87.94 90 GLN A C 1
ATOM 748 O O . GLN A 1 90 ? 5.868 -2.845 -16.490 1.00 87.94 90 GLN A O 1
ATOM 753 N N . ILE A 1 91 ? 7.787 -2.201 -17.462 1.00 89.75 91 ILE A N 1
ATOM 754 C CA . ILE A 1 91 ? 8.094 -3.514 -18.034 1.00 89.75 91 ILE A CA 1
ATOM 755 C C . ILE A 1 91 ? 8.238 -4.547 -16.919 1.00 89.75 91 ILE A C 1
ATOM 757 O O . ILE A 1 91 ? 7.630 -5.611 -16.986 1.00 89.75 91 ILE A O 1
ATOM 761 N N . ARG A 1 92 ? 8.964 -4.216 -15.844 1.00 86.69 92 ARG A N 1
ATOM 762 C CA . ARG A 1 92 ? 9.104 -5.112 -14.691 1.00 86.69 92 ARG A CA 1
ATOM 763 C C . ARG A 1 92 ? 7.745 -5.490 -14.092 1.00 86.69 92 ARG A C 1
ATOM 765 O O . ARG A 1 92 ? 7.513 -6.671 -13.854 1.00 86.69 92 ARG A O 1
ATOM 772 N N . ILE A 1 93 ? 6.854 -4.521 -13.872 1.00 84.69 93 ILE A N 1
ATOM 773 C CA . ILE A 1 93 ? 5.511 -4.775 -13.322 1.00 84.69 93 ILE A CA 1
ATOM 774 C C . ILE A 1 93 ? 4.699 -5.675 -14.257 1.00 84.69 93 ILE A C 1
ATOM 776 O O . ILE A 1 93 ? 4.117 -6.651 -13.792 1.00 84.69 93 ILE A O 1
ATOM 780 N N . LEU A 1 94 ? 4.686 -5.394 -15.563 1.00 86.94 94 LEU A N 1
ATOM 781 C CA . LEU A 1 94 ? 3.949 -6.194 -16.545 1.00 86.94 94 LEU A CA 1
ATOM 782 C C . LEU A 1 94 ? 4.464 -7.636 -16.614 1.00 86.94 94 LEU A C 1
ATOM 784 O O . LEU A 1 94 ? 3.664 -8.569 -16.576 1.00 86.94 94 LEU A O 1
ATOM 788 N N . THR A 1 95 ? 5.785 -7.826 -16.640 1.00 87.62 95 THR A N 1
ATOM 789 C CA . THR A 1 95 ? 6.400 -9.159 -16.652 1.00 87.62 95 THR A CA 1
ATOM 790 C C . THR A 1 95 ? 6.046 -9.942 -15.392 1.00 87.62 95 THR A C 1
ATOM 792 O O . THR A 1 95 ? 5.627 -11.095 -15.477 1.00 87.62 95 THR A O 1
ATOM 795 N N . LEU A 1 96 ? 6.148 -9.321 -14.214 1.00 85.00 96 LEU A N 1
ATOM 796 C CA . LEU A 1 96 ? 5.760 -9.972 -12.963 1.00 85.00 96 LEU A CA 1
ATOM 797 C C . LEU A 1 96 ? 4.250 -10.277 -12.943 1.00 85.00 96 LEU A C 1
ATOM 799 O O . LEU A 1 96 ? 3.856 -11.376 -12.568 1.00 85.00 96 LEU A O 1
ATOM 803 N N . ASN A 1 97 ? 3.403 -9.367 -13.426 1.00 86.31 97 ASN A N 1
ATOM 804 C CA . ASN A 1 97 ? 1.955 -9.571 -13.543 1.00 86.31 97 ASN A CA 1
ATOM 805 C C . ASN A 1 97 ? 1.543 -10.706 -14.473 1.00 86.31 97 ASN A C 1
ATOM 807 O O . ASN A 1 97 ? 0.457 -11.259 -14.308 1.00 86.31 97 ASN A O 1
ATOM 811 N N . HIS A 1 98 ? 2.375 -11.022 -15.460 1.00 86.12 98 HIS A N 1
ATOM 812 C CA . HIS A 1 98 ? 2.134 -12.143 -16.353 1.00 86.12 98 HIS A CA 1
ATOM 813 C C . HIS A 1 98 ? 2.455 -13.490 -15.688 1.00 86.12 98 HIS A C 1
ATOM 815 O O . HIS A 1 98 ? 1.807 -14.489 -15.976 1.00 86.12 98 HIS A O 1
ATOM 821 N N . ILE A 1 99 ? 3.434 -13.512 -14.778 1.00 85.00 99 ILE A N 1
ATOM 822 C CA . ILE A 1 99 ? 3.919 -14.733 -14.118 1.00 85.00 99 ILE A CA 1
ATOM 823 C C . ILE A 1 99 ? 3.122 -15.040 -12.843 1.00 85.00 99 ILE A C 1
ATOM 825 O O . ILE A 1 99 ? 2.797 -16.193 -12.561 1.00 85.00 99 ILE A O 1
ATOM 829 N N . TYR A 1 100 ? 2.825 -14.022 -12.036 1.00 77.50 100 TYR A N 1
ATOM 830 C CA . TYR A 1 100 ? 2.180 -14.208 -10.742 1.00 77.50 100 TYR A CA 1
ATOM 831 C C . TYR A 1 100 ? 0.656 -14.280 -10.870 1.00 77.50 100 TYR A C 1
ATOM 833 O O . TYR A 1 100 ? 0.025 -13.417 -11.474 1.00 77.50 100 TYR A O 1
ATOM 841 N N . LYS A 1 101 ? 0.050 -15.269 -10.195 1.00 77.62 101 LYS A N 1
ATOM 842 C CA . LYS A 1 101 ? -1.414 -15.392 -10.066 1.00 77.62 101 LYS A CA 1
ATOM 843 C C . LYS A 1 101 ? -2.037 -14.162 -9.393 1.00 77.62 101 LYS A C 1
ATOM 845 O O . LYS A 1 101 ? -3.101 -13.704 -9.797 1.00 77.62 101 LYS A O 1
ATOM 850 N N . ASP A 1 102 ? -1.347 -13.620 -8.391 1.00 74.38 102 ASP A N 1
ATOM 851 C CA . ASP A 1 102 ? -1.746 -12.389 -7.712 1.00 74.38 102 ASP A CA 1
ATOM 852 C C . ASP A 1 102 ? -1.081 -11.185 -8.372 1.00 74.38 102 ASP A C 1
ATOM 854 O O . ASP A 1 102 ? 0.133 -10.993 -8.227 1.00 74.38 102 ASP A O 1
ATOM 858 N N . LYS A 1 103 ? -1.883 -10.364 -9.052 1.00 77.25 103 LYS A N 1
ATOM 859 C CA . LYS A 1 103 ? -1.390 -9.200 -9.785 1.00 77.25 103 LYS A CA 1
ATOM 860 C C . LYS A 1 103 ? -0.911 -8.081 -8.854 1.00 77.25 103 LYS A C 1
ATOM 862 O O . LYS A 1 103 ? -1.502 -7.779 -7.821 1.00 77.25 103 LYS A O 1
ATOM 867 N N . PHE A 1 104 ? 0.182 -7.466 -9.264 1.00 73.75 104 PHE A N 1
ATOM 868 C CA . PHE A 1 104 ? 0.703 -6.180 -8.856 1.00 73.75 104 PHE A CA 1
ATOM 869 C C . PHE A 1 104 ? -0.178 -5.076 -9.437 1.00 73.75 104 PHE A C 1
ATOM 871 O O . PHE A 1 104 ? -0.412 -4.996 -10.644 1.00 73.75 104 PHE A O 1
ATOM 878 N N . PHE A 1 105 ? -0.641 -4.218 -8.547 1.00 76.81 105 PHE A N 1
ATOM 879 C CA . PHE A 1 105 ? -1.344 -2.988 -8.863 1.00 76.81 105 PHE A CA 1
ATOM 880 C C . PHE A 1 105 ? -0.348 -1.871 -9.159 1.00 76.81 105 PHE A C 1
ATOM 882 O O . PHE A 1 105 ? 0.716 -1.809 -8.540 1.00 76.81 105 PHE A O 1
ATOM 889 N N . ASP A 1 106 ? -0.716 -0.990 -10.081 1.00 77.00 106 ASP A N 1
ATOM 890 C CA . ASP A 1 106 ? 0.050 0.220 -10.354 1.00 77.00 106 ASP A CA 1
ATOM 891 C C . ASP A 1 106 ? -0.040 1.218 -9.196 1.00 77.00 106 ASP A C 1
ATOM 893 O O . ASP A 1 106 ? -0.933 1.140 -8.346 1.00 77.00 106 ASP A O 1
ATOM 897 N N . LYS A 1 107 ? 0.876 2.193 -9.183 1.00 76.88 107 LYS A N 1
ATOM 898 C CA . LYS A 1 107 ? 0.984 3.170 -8.095 1.00 76.88 107 LYS A CA 1
ATOM 899 C C . LYS A 1 107 ? -0.332 3.904 -7.821 1.00 76.88 107 LYS A C 1
ATOM 901 O O . LYS A 1 107 ? -0.723 4.006 -6.665 1.00 76.88 107 LYS A O 1
ATOM 906 N N . ASN A 1 108 ? -1.027 4.352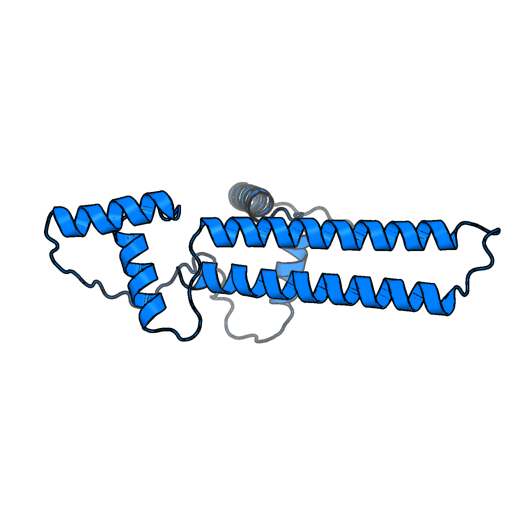 -8.867 1.00 76.12 108 ASN A N 1
ATOM 907 C CA . ASN A 1 108 ? -2.290 5.081 -8.718 1.00 76.12 108 ASN A CA 1
ATOM 908 C C . ASN A 1 108 ? -3.338 4.257 -7.947 1.00 76.12 108 ASN A C 1
ATOM 910 O O . ASN A 1 108 ? -3.956 4.764 -7.018 1.00 76.12 108 ASN A O 1
ATOM 914 N N . TYR A 1 109 ? -3.468 2.964 -8.262 1.00 76.88 109 TYR A N 1
ATOM 915 C CA . TYR A 1 109 ? -4.385 2.068 -7.552 1.00 76.88 109 TYR A CA 1
ATOM 916 C C . TYR A 1 109 ? -3.973 1.856 -6.093 1.00 76.88 109 TYR A C 1
ATOM 918 O O . TYR A 1 109 ? -4.822 1.775 -5.210 1.00 76.88 109 TYR A O 1
ATOM 926 N N . ILE A 1 110 ? -2.671 1.777 -5.808 1.00 82.38 110 ILE A N 1
ATOM 927 C CA . ILE A 1 110 ? -2.185 1.673 -4.427 1.00 82.38 110 ILE A CA 1
ATOM 928 C C . ILE A 1 110 ? -2.497 2.939 -3.628 1.00 82.38 110 ILE A C 1
ATOM 930 O O . ILE A 1 110 ? -2.929 2.830 -2.479 1.00 82.38 110 ILE A O 1
ATOM 934 N N . ASP A 1 111 ? -2.344 4.115 -4.231 1.00 77.50 111 ASP A N 1
ATOM 935 C CA . ASP A 1 111 ? -2.700 5.385 -3.597 1.00 77.50 111 ASP A CA 1
ATOM 936 C C . ASP A 1 111 ? -4.216 5.454 -3.308 1.00 77.50 111 ASP A C 1
ATOM 938 O O . ASP A 1 111 ? -4.613 5.824 -2.200 1.00 77.50 111 ASP A O 1
ATOM 942 N N . GLU A 1 112 ? -5.063 4.988 -4.234 1.00 79.62 112 GLU A N 1
ATOM 943 C CA . GLU A 1 112 ? -6.512 4.840 -4.017 1.00 79.62 112 GLU A CA 1
ATOM 944 C C . GLU A 1 112 ? -6.835 3.885 -2.856 1.00 79.62 112 GLU A C 1
ATOM 946 O O . GLU A 1 112 ? -7.644 4.213 -1.984 1.00 79.62 112 GLU A O 1
ATOM 951 N N . PHE A 1 113 ? -6.161 2.732 -2.765 1.00 83.19 113 PHE A N 1
ATOM 952 C CA . PHE A 1 113 ? -6.353 1.801 -1.648 1.00 83.19 113 PHE A CA 1
ATOM 953 C C . PHE A 1 113 ? -5.913 2.390 -0.300 1.00 83.19 113 PHE A C 1
ATOM 955 O O . PHE A 1 113 ? -6.550 2.133 0.727 1.00 83.19 113 PHE A O 1
ATOM 962 N N . ILE A 1 114 ? -4.848 3.200 -0.276 1.00 76.94 114 ILE A N 1
ATOM 963 C CA . ILE A 1 114 ? -4.397 3.907 0.933 1.00 76.94 114 ILE A CA 1
ATOM 964 C C . ILE A 1 114 ? -5.459 4.911 1.400 1.00 76.94 114 ILE A C 1
ATOM 966 O O . ILE A 1 114 ? -5.731 4.997 2.607 1.00 76.94 114 ILE A O 1
ATOM 970 N N . LEU A 1 115 ? -6.060 5.655 0.468 1.00 75.81 115 LEU A N 1
ATOM 971 C CA . LEU A 1 115 ? -7.141 6.596 0.759 1.00 75.81 115 LEU A CA 1
ATOM 972 C C . LEU A 1 115 ? -8.374 5.864 1.292 1.00 75.81 115 LEU A C 1
ATOM 974 O O . LEU A 1 115 ? -8.807 6.158 2.407 1.00 75.81 115 LEU A O 1
ATOM 978 N N . ALA A 1 116 ? -8.842 4.830 0.586 1.00 75.25 116 ALA A N 1
ATOM 979 C CA . ALA A 1 116 ? -9.988 4.020 0.998 1.00 75.25 116 ALA A CA 1
ATOM 980 C C . ALA A 1 116 ? -9.809 3.441 2.411 1.00 75.25 116 ALA A C 1
ATOM 982 O O . ALA A 1 116 ? -10.692 3.547 3.263 1.00 75.25 116 ALA A O 1
ATOM 983 N N . ARG A 1 117 ? -8.622 2.901 2.723 1.00 87.06 117 ARG A N 1
ATOM 984 C CA . ARG A 1 117 ? -8.299 2.412 4.073 1.00 87.06 117 ARG A CA 1
ATOM 985 C C . ARG A 1 117 ? -8.413 3.517 5.130 1.00 87.06 117 ARG A C 1
ATOM 987 O O . ARG A 1 117 ? -8.866 3.276 6.251 1.00 87.06 117 ARG A O 1
ATOM 994 N N . THR A 1 118 ? -7.968 4.726 4.802 1.00 73.31 118 THR A N 1
ATOM 995 C CA . THR A 1 118 ? -7.991 5.877 5.717 1.00 73.31 118 THR A CA 1
ATOM 996 C C . THR A 1 118 ? -9.419 6.356 5.985 1.00 73.31 118 THR A C 1
ATOM 998 O O . THR A 1 118 ? -9.764 6.643 7.136 1.00 73.31 118 THR A O 1
ATOM 1001 N N . GLU A 1 119 ? -10.265 6.383 4.957 1.00 70.75 119 GLU A N 1
ATOM 1002 C CA . GLU A 1 119 ? -11.688 6.713 5.069 1.00 70.75 119 GLU A CA 1
ATOM 1003 C C . GLU A 1 119 ? -12.443 5.677 5.909 1.00 70.75 119 GLU A C 1
ATOM 1005 O O . GLU A 1 119 ? -13.110 6.042 6.876 1.00 70.75 119 GLU A O 1
ATOM 1010 N N . ILE A 1 120 ? -12.243 4.382 5.639 1.00 83.38 120 ILE A N 1
ATOM 1011 C CA . ILE A 1 120 ? -12.826 3.268 6.407 1.00 83.38 120 ILE A CA 1
ATOM 1012 C C . ILE A 1 120 ? -12.467 3.382 7.896 1.00 83.38 120 ILE A C 1
ATOM 1014 O O . ILE A 1 120 ? -13.341 3.326 8.763 1.00 83.38 120 ILE A O 1
ATOM 1018 N N . ASN A 1 121 ? -11.196 3.641 8.215 1.00 75.44 121 ASN A N 1
ATOM 1019 C CA . ASN A 1 121 ? -10.761 3.853 9.599 1.00 75.44 121 ASN A CA 1
ATOM 1020 C C . ASN A 1 121 ? -11.441 5.063 10.261 1.00 75.44 121 ASN A C 1
ATOM 1022 O O . ASN A 1 121 ? -11.678 5.058 11.471 1.00 75.44 121 ASN A O 1
ATOM 1026 N N . THR A 1 122 ? -11.740 6.107 9.488 1.00 72.88 122 THR A N 1
ATOM 1027 C CA . THR A 1 122 ? -12.434 7.302 9.981 1.00 72.88 122 THR A CA 1
ATOM 1028 C C . THR A 1 122 ? -13.904 6.995 10.270 1.00 72.88 122 THR A C 1
ATOM 1030 O O . THR A 1 122 ? -14.393 7.349 11.342 1.00 72.88 122 THR A O 1
ATOM 1033 N N . ILE A 1 123 ? -14.577 6.246 9.391 1.00 78.12 123 ILE A N 1
ATOM 1034 C CA . ILE A 1 123 ? -15.952 5.764 9.605 1.00 78.12 123 ILE A CA 1
ATOM 1035 C C . ILE A 1 123 ? -16.035 4.918 10.882 1.00 78.12 123 ILE A C 1
ATOM 1037 O O . ILE A 1 123 ? -16.889 5.178 11.729 1.00 78.12 123 ILE A O 1
ATOM 1041 N N . GLY A 1 124 ? -15.109 3.972 11.082 1.00 79.31 124 GLY A N 1
ATOM 1042 C CA . GLY A 1 124 ? -15.060 3.154 12.301 1.00 79.31 124 GLY A CA 1
ATOM 1043 C C . GLY A 1 124 ? -14.921 3.987 13.583 1.00 79.31 124 GLY A C 1
ATOM 1044 O O . GLY A 1 124 ? -15.610 3.739 14.574 1.00 79.31 124 GLY A O 1
ATOM 1045 N N . ARG A 1 125 ? -14.092 5.043 13.563 1.00 74.62 125 ARG A N 1
ATOM 1046 C CA . ARG A 1 125 ? -13.960 5.978 14.699 1.00 74.62 125 ARG A CA 1
ATOM 1047 C C . ARG A 1 125 ? -15.241 6.766 14.959 1.00 74.62 125 ARG A C 1
ATOM 1049 O O . ARG A 1 125 ? -15.614 6.917 16.121 1.00 74.62 125 ARG A O 1
ATOM 1056 N N . ASN A 1 126 ? -15.903 7.252 13.911 1.00 73.19 126 ASN A N 1
ATOM 1057 C CA . ASN A 1 126 ? -17.154 8.006 14.033 1.00 73.19 126 ASN A CA 1
ATOM 1058 C C . ASN A 1 126 ? -18.272 7.131 14.615 1.00 73.19 126 ASN A C 1
ATOM 1060 O O . ASN A 1 126 ? -18.983 7.560 15.521 1.00 73.19 126 ASN A O 1
ATOM 1064 N N . ILE A 1 127 ? -18.371 5.880 14.161 1.00 80.69 127 ILE A N 1
ATOM 1065 C CA . ILE A 1 127 ? -19.299 4.876 14.697 1.00 80.69 127 ILE A CA 1
ATOM 1066 C C . ILE A 1 127 ? -19.051 4.632 16.188 1.00 80.69 127 ILE A C 1
ATOM 1068 O O . ILE A 1 127 ? -19.981 4.676 16.993 1.00 80.69 127 ILE A O 1
ATOM 1072 N N . TYR A 1 128 ? -17.791 4.449 16.581 1.00 78.88 128 TYR A N 1
ATOM 1073 C CA . TYR A 1 128 ? -17.439 4.263 17.985 1.00 78.88 128 TYR A CA 1
ATOM 1074 C C . TYR A 1 128 ? -17.787 5.489 18.852 1.00 78.88 128 TYR A C 1
ATOM 1076 O O . TYR A 1 128 ? -18.273 5.350 19.977 1.00 78.88 128 TYR A O 1
ATOM 1084 N N . GLN A 1 129 ? -17.574 6.704 18.338 1.00 73.88 129 GLN A N 1
ATOM 1085 C CA . GLN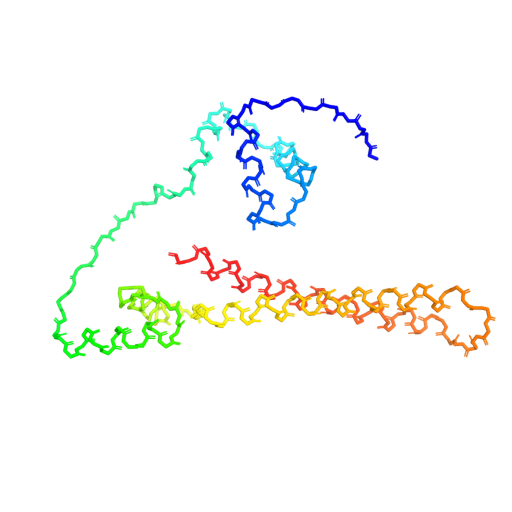 A 1 129 ? -17.960 7.937 19.032 1.00 73.88 129 GLN A CA 1
ATOM 1086 C C . GLN A 1 129 ? -19.479 8.061 19.187 1.00 73.88 129 GLN A C 1
ATOM 1088 O O . GLN A 1 129 ? -19.942 8.414 20.271 1.00 73.88 129 GLN A O 1
ATOM 1093 N N . LEU A 1 130 ? -20.250 7.723 18.148 1.00 79.06 130 LEU A N 1
ATOM 1094 C CA . LEU A 1 130 ? -21.711 7.703 18.206 1.00 79.06 130 LEU A CA 1
ATOM 1095 C C . LEU A 1 130 ? -22.209 6.733 19.284 1.00 79.06 130 LEU A C 1
ATOM 1097 O O . LEU A 1 130 ? -23.037 7.113 20.108 1.00 79.06 130 LEU A O 1
ATOM 1101 N N . LEU A 1 131 ? -21.644 5.524 19.345 1.00 77.81 131 LEU A N 1
ATOM 1102 C CA . LEU A 1 131 ? -21.953 4.550 20.393 1.00 77.81 131 LEU A CA 1
ATOM 1103 C C . LEU A 1 131 ? -21.660 5.112 21.794 1.00 77.81 131 LEU A C 1
ATOM 1105 O O . LEU A 1 131 ? -22.467 4.959 22.708 1.00 77.81 131 LEU A O 1
ATOM 1109 N N . LYS A 1 132 ? -20.545 5.831 21.969 1.00 77.88 132 LYS A N 1
ATOM 1110 C CA . LYS A 1 132 ? -20.213 6.487 23.244 1.00 77.88 132 LYS A CA 1
ATOM 1111 C C . LYS A 1 132 ? -21.231 7.569 23.634 1.00 77.88 132 LYS A C 1
ATOM 1113 O O . LYS A 1 132 ? -21.580 7.659 24.809 1.00 77.88 132 LYS A O 1
ATOM 1118 N N . ILE A 1 133 ? -21.701 8.371 22.676 1.00 73.81 133 ILE A N 1
ATOM 1119 C CA . ILE A 1 133 ? -22.717 9.412 22.907 1.00 73.81 133 ILE A CA 1
ATOM 1120 C C . ILE A 1 133 ? -24.062 8.778 23.269 1.00 73.81 133 ILE A C 1
ATOM 1122 O O . ILE A 1 133 ? -24.679 9.193 24.248 1.00 73.81 133 ILE A O 1
ATOM 1126 N N . LEU A 1 134 ? -24.492 7.743 22.542 1.00 73.94 134 LEU A N 1
ATOM 1127 C CA . LEU A 1 134 ? -25.742 7.032 22.822 1.00 73.94 134 LEU A CA 1
ATOM 1128 C C . LEU A 1 134 ? -25.764 6.454 24.243 1.00 73.94 134 LEU A C 1
ATOM 1130 O O . LEU A 1 134 ? -26.755 6.615 24.944 1.00 73.94 134 LEU A O 1
ATOM 1134 N N . ARG A 1 135 ? -24.638 5.903 24.715 1.00 70.44 135 ARG A N 1
ATOM 1135 C CA . ARG A 1 135 ? -24.483 5.426 26.105 1.00 70.44 135 ARG A CA 1
ATOM 1136 C C . ARG A 1 135 ? -24.549 6.535 27.160 1.00 70.44 135 ARG A C 1
ATOM 1138 O O . ARG A 1 135 ? -24.743 6.245 28.335 1.00 70.44 135 ARG A O 1
ATOM 1145 N N . SER A 1 136 ? -24.332 7.793 26.774 1.00 73.12 136 SER A N 1
ATOM 1146 C CA . SER A 1 136 ? -24.324 8.935 27.700 1.00 73.12 136 SER A CA 1
ATOM 1147 C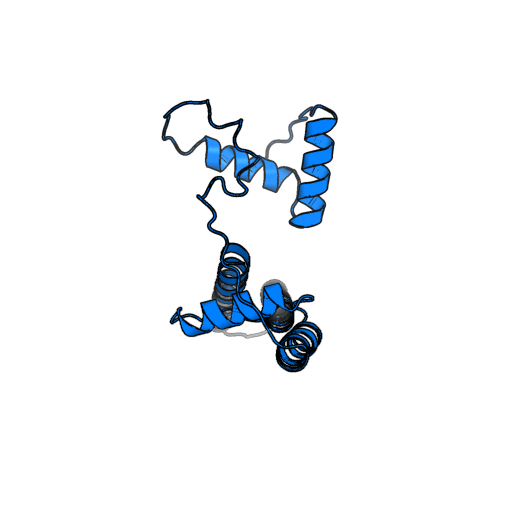 C . SER A 1 136 ? -25.699 9.595 27.887 1.00 73.12 136 SER A C 1
ATOM 1149 O O . SER A 1 136 ? -25.871 10.379 28.820 1.00 73.12 136 SER A O 1
ATOM 1151 N N . GLY A 1 137 ? -26.687 9.277 27.038 1.00 64.56 137 GLY A N 1
ATOM 1152 C CA . GLY A 1 137 ? -28.039 9.842 27.087 1.00 64.56 137 GLY A CA 1
ATOM 1153 C C . GLY A 1 137 ? -29.055 8.926 27.780 1.00 64.56 137 GLY A C 1
ATOM 1154 O O . GLY A 1 137 ? -29.214 7.774 27.404 1.00 64.56 137 GLY A O 1
ATOM 1155 N N . LYS A 1 138 ? -29.803 9.452 28.760 1.00 55.06 138 LYS A N 1
ATOM 1156 C CA . LYS A 1 138 ? -30.815 8.712 29.551 1.00 55.06 138 LYS A CA 1
ATOM 1157 C C . LYS A 1 138 ? -32.206 8.567 28.894 1.00 55.06 138 LYS A C 1
ATOM 1159 O O . LYS A 1 138 ? -33.121 8.086 29.555 1.00 55.06 138 LYS A O 1
ATOM 1164 N N . SER A 1 139 ? -32.425 9.025 27.657 1.00 55.06 139 SER A N 1
ATOM 1165 C CA . SER A 1 139 ? -33.787 9.336 27.173 1.00 55.06 139 SER A CA 1
ATOM 1166 C C . SER A 1 139 ? -34.291 8.577 25.944 1.00 55.06 139 SER A C 1
ATOM 1168 O O . SER A 1 139 ? -35.456 8.753 25.588 1.00 55.06 139 SER A O 1
ATOM 1170 N N . VAL A 1 140 ? -33.496 7.719 25.298 1.00 59.38 140 VAL A N 1
ATOM 1171 C CA . VAL A 1 140 ? -33.971 6.992 24.109 1.00 59.38 140 VAL A CA 1
ATOM 1172 C C . VAL A 1 140 ? -34.253 5.538 24.484 1.00 59.38 140 VAL A C 1
ATOM 1174 O O . VAL A 1 140 ? -33.340 4.803 24.846 1.00 59.38 140 VAL A O 1
ATOM 1177 N N . ARG A 1 141 ? -35.525 5.109 24.410 1.00 59.31 141 ARG A N 1
ATOM 1178 C CA . ARG A 1 141 ? -35.928 3.693 24.522 1.00 59.31 141 ARG A CA 1
ATOM 1179 C C . ARG A 1 141 ? -35.410 2.929 23.302 1.00 59.31 141 ARG A C 1
ATOM 1181 O O . ARG A 1 141 ? -36.141 2.670 22.353 1.00 59.31 141 ARG A O 1
ATOM 1188 N N . ILE A 1 142 ? -34.127 2.614 23.316 1.00 63.75 142 ILE A N 1
ATOM 1189 C CA . ILE A 1 142 ? -33.461 1.793 22.314 1.00 63.75 142 ILE A CA 1
ATOM 1190 C C . ILE A 1 142 ? -33.266 0.416 22.935 1.00 63.75 142 ILE A C 1
ATOM 1192 O O . ILE A 1 142 ? -32.938 0.299 24.114 1.00 63.75 142 ILE A O 1
ATOM 1196 N N . ASN A 1 143 ? -33.439 -0.641 22.144 1.00 68.06 143 ASN A N 1
ATOM 1197 C CA . ASN A 1 143 ? -32.892 -1.942 22.508 1.00 68.06 143 ASN A CA 1
ATOM 1198 C C . ASN A 1 143 ? -31.354 -1.854 22.461 1.00 68.06 143 ASN A C 1
ATOM 1200 O O . ASN A 1 143 ? -30.737 -2.150 21.437 1.00 68.06 143 ASN A O 1
ATOM 1204 N N . GLU A 1 144 ? -30.758 -1.371 23.556 1.00 69.00 144 GLU A N 1
ATOM 1205 C CA . GLU A 1 144 ? -29.328 -1.068 23.669 1.00 69.00 144 GLU A CA 1
ATOM 1206 C C . GL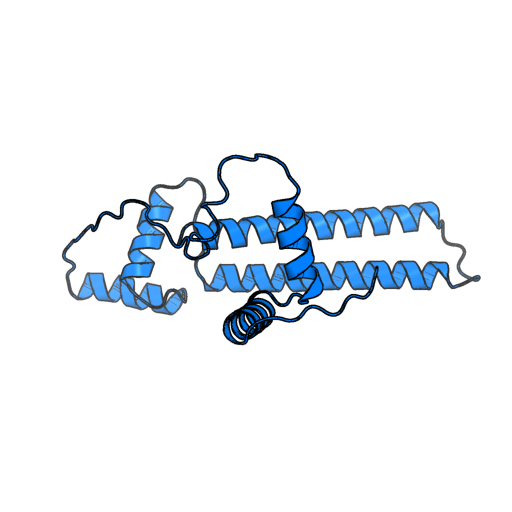U A 1 144 ? -28.459 -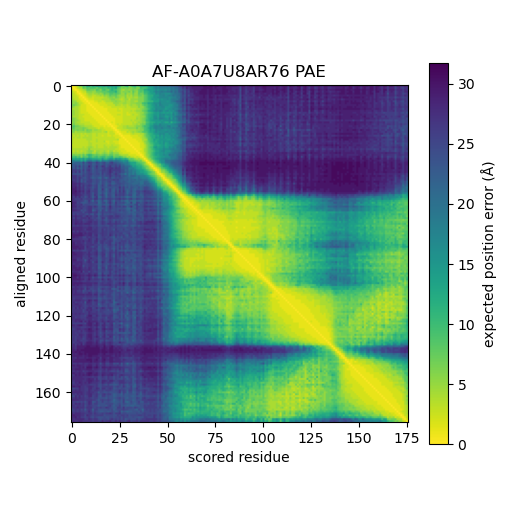2.262 23.285 1.00 69.00 144 GLU A C 1
ATOM 1208 O O . GLU A 1 144 ? -27.497 -2.084 22.551 1.00 69.00 144 GLU A O 1
ATOM 1213 N N . LYS A 1 145 ? -28.839 -3.484 23.685 1.00 68.81 145 LYS A N 1
ATOM 1214 C CA . LYS A 1 145 ? -28.086 -4.704 23.354 1.00 68.81 145 LYS A CA 1
ATOM 1215 C C . LYS A 1 145 ? -28.036 -4.981 21.852 1.00 68.81 145 LYS A C 1
ATOM 1217 O O . LYS A 1 145 ? -26.976 -5.312 21.328 1.00 68.81 145 LYS A O 1
ATOM 1222 N N . ASN A 1 146 ? -29.163 -4.852 21.150 1.00 64.81 146 ASN A N 1
ATOM 1223 C CA . ASN A 1 146 ? -29.197 -5.087 19.703 1.00 64.81 146 ASN A CA 1
ATOM 1224 C C . ASN A 1 146 ? -28.460 -3.986 18.931 1.00 64.81 146 ASN A C 1
ATOM 1226 O O . ASN A 1 146 ? -27.815 -4.270 17.919 1.00 64.81 146 ASN A O 1
ATOM 1230 N N . LEU A 1 147 ? -28.535 -2.743 19.412 1.00 73.06 147 LEU A N 1
ATOM 1231 C CA . LEU A 1 147 ? -27.839 -1.620 18.795 1.00 73.06 147 LEU A CA 1
ATOM 1232 C C . LEU A 1 147 ? -26.323 -1.695 19.040 1.00 73.06 147 LEU A C 1
ATOM 1234 O O . LEU A 1 147 ? -25.552 -1.497 18.106 1.00 73.06 147 LEU A O 1
ATOM 1238 N N . GLU A 1 148 ? -25.901 -2.039 20.260 1.00 72.81 148 GLU A N 1
ATOM 1239 C CA . GLU A 1 148 ? -24.498 -2.261 20.629 1.00 72.81 148 GLU A CA 1
ATOM 1240 C C . GLU A 1 148 ? -23.884 -3.348 19.751 1.00 72.81 148 GLU A C 1
ATOM 1242 O O . GLU A 1 148 ? -22.887 -3.093 19.079 1.00 72.81 148 GLU A O 1
ATOM 1247 N N . LYS A 1 149 ? -24.554 -4.502 19.645 1.00 73.69 149 LYS A N 1
ATOM 1248 C CA . LYS A 1 149 ? -24.109 -5.596 18.780 1.00 73.69 149 LYS A CA 1
ATOM 1249 C C . LYS A 1 149 ? -24.009 -5.180 17.308 1.00 73.69 149 LYS A C 1
ATOM 1251 O O . LYS A 1 149 ? -23.010 -5.472 16.665 1.00 73.69 149 LYS A O 1
ATOM 1256 N N . SER A 1 150 ? -24.996 -4.447 16.786 1.00 69.69 150 SER A N 1
ATOM 1257 C CA . SER A 1 150 ? -24.974 -3.984 15.388 1.00 69.69 150 SER A CA 1
ATOM 1258 C C . SER A 1 150 ? -23.806 -3.032 15.111 1.00 69.69 150 SER A C 1
ATOM 1260 O O . SER A 1 150 ? -23.138 -3.153 14.087 1.00 69.69 150 SER A O 1
ATOM 1262 N N . PHE A 1 151 ? -23.522 -2.095 16.018 1.00 79.31 151 PHE A N 1
ATOM 1263 C CA . PHE A 1 151 ? -22.381 -1.191 15.865 1.00 79.31 151 PHE A CA 1
ATOM 1264 C C . PHE A 1 151 ? -21.040 -1.899 16.035 1.00 79.31 151 PHE A C 1
ATOM 1266 O O . PHE A 1 151 ? -20.089 -1.568 15.326 1.00 79.31 151 PHE A O 1
ATOM 1273 N N . GLU A 1 152 ? -20.957 -2.867 16.945 1.00 79.44 152 GLU A N 1
ATOM 1274 C CA . GLU A 1 152 ? -19.764 -3.686 17.130 1.00 79.44 152 GLU A CA 1
ATOM 1275 C C . GLU A 1 152 ? -19.475 -4.528 15.880 1.00 79.44 152 GLU A C 1
ATOM 1277 O O . GLU A 1 152 ? -18.361 -4.473 15.361 1.00 79.44 152 GLU A O 1
ATOM 1282 N N . ASP A 1 153 ? -20.491 -5.186 15.314 1.00 74.25 153 ASP A N 1
ATOM 1283 C CA . ASP A 1 153 ? -20.381 -5.954 14.069 1.00 74.25 153 ASP A CA 1
ATOM 1284 C C . ASP A 1 153 ? -19.932 -5.068 12.893 1.00 74.25 153 ASP A C 1
ATOM 1286 O O . ASP A 1 153 ? -19.030 -5.438 12.134 1.00 74.25 153 ASP A O 1
ATOM 1290 N N . ILE A 1 154 ? -20.503 -3.862 12.755 1.00 81.31 154 ILE A N 1
ATOM 1291 C CA . ILE A 1 154 ? -20.084 -2.901 11.722 1.00 81.31 154 ILE A CA 1
ATOM 1292 C C . ILE A 1 154 ? -18.627 -2.476 11.940 1.00 81.31 154 ILE A C 1
ATOM 1294 O O . ILE A 1 154 ? -17.843 -2.463 10.990 1.00 81.31 154 ILE A O 1
ATOM 1298 N N . SER A 1 155 ? -18.244 -2.160 13.177 1.00 80.44 155 SER A N 1
ATOM 1299 C CA . SER A 1 155 ? -16.882 -1.740 13.510 1.00 80.44 155 SER A CA 1
ATOM 1300 C C . SER A 1 155 ? -15.860 -2.846 13.209 1.00 80.44 155 SER A C 1
ATOM 1302 O O . SER A 1 155 ? -14.841 -2.589 12.565 1.00 80.44 155 SER A O 1
ATOM 1304 N N . ILE A 1 156 ? -16.164 -4.097 13.577 1.00 78.56 156 ILE A N 1
ATOM 1305 C CA . ILE A 1 156 ? -15.325 -5.272 13.295 1.00 78.56 156 ILE A CA 1
ATOM 1306 C C . ILE A 1 156 ? -15.182 -5.499 11.785 1.00 78.56 156 ILE A C 1
ATOM 1308 O O . ILE A 1 156 ? -14.080 -5.770 11.303 1.00 78.56 156 ILE A O 1
ATOM 1312 N N . ASN A 1 157 ? -16.271 -5.391 11.020 1.00 76.75 157 ASN A N 1
ATOM 1313 C CA . ASN A 1 157 ? -16.237 -5.576 9.567 1.00 76.75 157 ASN A CA 1
ATOM 1314 C C . ASN A 1 157 ? -15.423 -4.480 8.864 1.00 76.75 157 ASN A C 1
ATOM 1316 O O . ASN A 1 157 ? -14.628 -4.782 7.973 1.00 76.75 157 ASN A O 1
ATOM 1320 N N . ILE A 1 158 ? -15.549 -3.229 9.312 1.00 85.56 158 ILE A N 1
ATOM 1321 C CA . ILE A 1 158 ? -14.725 -2.098 8.862 1.00 85.56 158 ILE A CA 1
ATOM 1322 C C . ILE A 1 158 ? -13.245 -2.347 9.175 1.00 85.56 158 ILE A C 1
ATOM 1324 O O . ILE A 1 158 ? -12.386 -2.141 8.317 1.00 85.56 158 ILE A O 1
ATOM 1328 N N . GLU A 1 159 ? -12.923 -2.834 10.375 1.00 80.31 159 GLU A N 1
ATOM 1329 C CA . GLU A 1 159 ? -11.542 -3.144 10.748 1.00 80.31 159 GLU A CA 1
ATOM 1330 C C . GLU A 1 159 ? -10.968 -4.295 9.907 1.00 80.31 159 GLU A C 1
ATOM 1332 O O . GLU A 1 159 ? -9.823 -4.219 9.455 1.00 80.31 159 GLU A O 1
ATOM 1337 N N . LYS A 1 160 ? -11.759 -5.344 9.646 1.00 79.94 160 LYS A N 1
ATOM 1338 C CA . LYS A 1 160 ? -11.373 -6.439 8.743 1.00 79.94 160 LYS A CA 1
ATOM 1339 C C . LYS A 1 160 ? -11.072 -5.920 7.339 1.00 79.94 160 LYS A C 1
ATOM 1341 O O . LYS A 1 160 ? -9.987 -6.194 6.834 1.00 79.94 160 LYS A O 1
ATOM 1346 N N . LEU A 1 161 ? -11.971 -5.127 6.752 1.00 80.62 161 LEU A N 1
ATOM 1347 C CA . LEU A 1 161 ? -11.772 -4.514 5.433 1.00 80.62 161 LEU A CA 1
ATOM 1348 C C . LEU A 1 161 ? -10.510 -3.642 5.401 1.00 80.62 161 LEU A C 1
ATOM 1350 O O . LEU A 1 161 ? -9.691 -3.759 4.492 1.00 80.62 161 LEU A O 1
ATOM 1354 N N . SER A 1 162 ? -10.297 -2.825 6.434 1.00 82.00 162 SER A N 1
ATOM 1355 C CA . SER A 1 162 ? -9.099 -1.989 6.568 1.00 82.00 162 SER A CA 1
ATOM 1356 C C . SER A 1 162 ? -7.805 -2.819 6.602 1.00 82.00 162 SER A C 1
ATOM 1358 O O . SER A 1 162 ? -6.822 -2.472 5.940 1.00 82.00 162 SER A O 1
ATOM 1360 N N . LYS A 1 163 ? -7.811 -3.960 7.309 1.00 79.06 163 LYS A N 1
ATOM 1361 C CA . LYS A 1 163 ? -6.678 -4.902 7.357 1.00 79.06 163 LYS A CA 1
ATOM 1362 C C . LYS A 1 163 ? -6.442 -5.613 6.026 1.00 79.06 163 LYS A C 1
ATOM 1364 O O . LYS A 1 163 ? -5.290 -5.846 5.669 1.00 79.06 163 LYS A O 1
ATOM 1369 N N . GLU A 1 164 ? -7.488 -5.981 5.290 1.00 75.50 164 GLU A N 1
ATOM 1370 C CA . GLU A 1 164 ? -7.321 -6.586 3.962 1.00 75.50 164 GLU A CA 1
ATOM 1371 C C . GLU A 1 164 ? -6.711 -5.604 2.960 1.00 75.50 164 GLU A C 1
ATOM 1373 O O . GLU A 1 164 ? -5.774 -5.964 2.244 1.00 75.50 164 GLU A O 1
ATOM 1378 N N . LEU A 1 165 ? -7.145 -4.342 2.990 1.00 83.50 165 LEU A N 1
ATOM 1379 C CA . LEU A 1 165 ? -6.529 -3.273 2.203 1.00 83.50 165 LEU A CA 1
ATOM 1380 C C . LEU A 1 165 ? -5.054 -3.073 2.567 1.00 83.50 165 LEU A C 1
ATOM 1382 O O . LEU A 1 165 ? -4.206 -2.949 1.686 1.00 83.50 165 LEU A O 1
ATOM 1386 N N . GLU A 1 166 ? -4.715 -3.102 3.857 1.00 80.12 166 GLU A N 1
ATOM 1387 C CA . GLU A 1 166 ? -3.321 -3.030 4.305 1.00 80.12 166 GLU A CA 1
ATOM 1388 C C . GLU A 1 166 ? -2.467 -4.186 3.768 1.00 80.12 166 GLU A C 1
ATOM 1390 O O . GLU A 1 166 ? -1.356 -3.948 3.293 1.00 80.12 166 GLU A O 1
ATOM 1395 N N . LYS A 1 167 ? -2.987 -5.420 3.762 1.00 78.56 167 LYS A N 1
ATOM 1396 C CA . LYS A 1 167 ? -2.283 -6.572 3.174 1.00 78.56 167 LYS A CA 1
ATOM 1397 C C . LYS A 1 167 ? -2.011 -6.378 1.683 1.00 78.56 167 LYS A C 1
ATOM 1399 O O . LYS A 1 167 ? -0.918 -6.711 1.232 1.00 78.56 167 LYS A O 1
ATOM 1404 N N . ILE A 1 168 ? -2.972 -5.842 0.925 1.00 79.62 168 ILE A N 1
ATOM 1405 C CA . ILE A 1 168 ? -2.799 -5.544 -0.507 1.00 79.62 168 ILE A CA 1
ATOM 1406 C C . ILE A 1 168 ? -1.682 -4.511 -0.705 1.00 79.62 168 ILE A C 1
ATOM 1408 O O . ILE A 1 168 ? -0.800 -4.723 -1.538 1.00 79.62 168 ILE A O 1
ATOM 1412 N N . ILE A 1 169 ? -1.672 -3.442 0.098 1.00 77.75 169 ILE A N 1
ATOM 1413 C CA . ILE A 1 169 ? -0.658 -2.377 0.033 1.00 77.75 169 ILE A CA 1
ATOM 1414 C C . ILE A 1 169 ? 0.743 -2.920 0.360 1.00 77.75 169 ILE A C 1
ATOM 1416 O O . ILE A 1 169 ? 1.682 -2.685 -0.399 1.00 77.75 169 ILE A O 1
ATOM 1420 N N . ILE A 1 170 ? 0.894 -3.671 1.458 1.00 76.50 170 ILE A N 1
ATOM 1421 C CA . ILE A 1 170 ? 2.186 -4.247 1.877 1.00 76.50 170 ILE A CA 1
ATOM 1422 C C . ILE A 1 170 ? 2.709 -5.213 0.814 1.00 76.50 170 ILE A C 1
ATOM 1424 O O . ILE A 1 170 ? 3.838 -5.070 0.353 1.00 76.50 170 ILE A O 1
ATOM 1428 N N . LYS A 1 171 ? 1.864 -6.145 0.360 1.00 72.00 171 LYS A N 1
ATOM 1429 C CA . LYS A 1 171 ? 2.221 -7.133 -0.664 1.00 72.00 171 LYS A CA 1
ATOM 1430 C C . LYS A 1 171 ? 2.646 -6.476 -1.975 1.00 72.00 171 LYS A C 1
ATOM 1432 O O . LYS A 1 171 ? 3.500 -7.015 -2.669 1.00 72.00 171 LYS A O 1
ATOM 1437 N N . ASN A 1 172 ? 2.063 -5.334 -2.330 1.00 74.00 172 ASN A N 1
ATOM 1438 C CA . ASN A 1 172 ? 2.486 -4.580 -3.503 1.00 74.00 172 ASN A CA 1
ATOM 1439 C C . ASN A 1 172 ? 3.865 -3.928 -3.297 1.00 74.00 172 ASN A C 1
ATOM 1441 O O . ASN A 1 172 ? 4.748 -4.092 -4.135 1.00 74.00 172 ASN A O 1
ATOM 1445 N N . ASN A 1 173 ? 4.076 -3.281 -2.147 1.00 68.44 173 ASN A N 1
ATOM 1446 C CA . ASN A 1 173 ? 5.318 -2.574 -1.824 1.00 68.44 173 ASN A CA 1
ATOM 1447 C C . ASN A 1 173 ? 6.523 -3.499 -1.586 1.00 68.44 173 ASN A C 1
ATOM 1449 O O . ASN A 1 173 ? 7.640 -3.119 -1.909 1.00 68.44 173 ASN A O 1
ATOM 1453 N N . GLU A 1 174 ? 6.328 -4.701 -1.036 1.00 65.81 174 GLU A N 1
ATOM 1454 C CA . GLU A 1 174 ? 7.418 -5.662 -0.787 1.00 65.81 174 GLU A CA 1
ATOM 1455 C C . GLU A 1 174 ? 7.957 -6.315 -2.067 1.00 65.81 174 GLU A C 1
ATOM 1457 O O . GLU A 1 174 ? 9.082 -6.815 -2.089 1.00 65.81 174 GLU A O 1
ATOM 1462 N N . ARG A 1 175 ? 7.152 -6.352 -3.135 1.00 56.81 175 ARG A N 1
ATOM 1463 C CA . ARG A 1 175 ? 7.497 -7.064 -4.373 1.00 56.81 175 ARG A CA 1
ATOM 1464 C C . ARG A 1 175 ? 8.082 -6.151 -5.469 1.00 56.81 175 ARG A C 1
ATOM 1466 O O . ARG A 1 175 ? 8.592 -6.669 -6.470 1.00 56.81 175 ARG A O 1
ATOM 1473 N N . ILE A 1 176 ? 8.010 -4.824 -5.302 1.00 51.06 176 ILE A N 1
ATOM 1474 C CA . ILE A 1 176 ? 8.580 -3.795 -6.201 1.00 51.06 176 ILE A CA 1
ATOM 1475 C C . ILE A 1 176 ? 9.972 -3.403 -5.707 1.00 51.06 176 ILE A C 1
ATOM 1477 O O . ILE A 1 176 ? 10.925 -3.519 -6.519 1.00 51.06 176 ILE A O 1
#

Mean predicted aligned error: 16.78 Å

Sequence (176 aa):
MKKTNIYFDEKSYSYLVRLKKEMKISFSKIINTILKNASDEKRENINTIDKINYQNNVPKKEIRFKLTEDEYKIFSDFAKKNGNGTATKQIRILTLNHIYKDKFFDKNYIDEFILARTEINTIGRNIYQLLKILRSGKSVRINEKNLEKSFEDISINIEKLSKELEKIIIKNNERI

pLDDT: mean 74.41, std 14.14, range [34.12, 96.06]

Secondary structure (DSSP, 8-state):
---------HHHHHHHHHHHHHH---HHHHHHHHHHHHHS-----S--GGGS--S--S----------HHHHHHHHHHHHHTT--SHHHHHHHHHHHHH-SSPPPPHHHHHHHHHHHHHHHHHHHHHHHHHHHHTT-S-----HHHHHHHHHHHHHHHHHHHHHHHHHHHHHHHH-

Organism: Campylobacter lari (NCBI:txid201)

Foldseek 3Di:
DDDDDDDDDPVRVVVLVVCCVVVVDDSVVVVVVVVVVVPPDDPDDPPCVVPPPPPDPPDDDDDDDDDDPVRLVVLCVVCVVLVVRHSVSSVVQVVVQVVDPDHAHGPVVLVVLVVVLVVLVVVLVVLVVVLVVVVVDPDDPDPNVVSVVVSVVSSVVSVVSSVVSVVSNVVNVVVD

Radius of gyration: 23.56 Å; Cα contacts (8 Å, |Δi|>4): 83; chains: 1; bounding box: 61×30×64 Å

Nearest PDB structures (foldseek):
  6wa9-assembly1_T  TM=7.488E-01  e=4.633E+00  Chlamydia pneumoniae
  8cwy-assembly1_L  TM=6.195E-01  e=3.480E+00  synthetic construct
  6wa9-assembly1_N  TM=6.746E-01  e=4.633E+00  Chlamydia pneumoniae

Solvent-accessible surface area (backbone atoms only — not comparable to full-atom values): 10682 Å² total; per-residue (Å²): 135,87,90,77,93,81,88,66,57,74,68,59,43,53,52,51,55,48,49,31,66,76,70,72,48,56,70,69,56,54,52,52,51,53,52,54,64,69,66,61,82,72,93,70,69,101,75,58,79,86,48,87,70,73,80,65,92,58,91,82,82,89,84,88,84,88,71,56,72,69,59,46,47,53,36,39,54,50,7,55,76,39,61,51,74,35,33,70,54,35,52,53,50,53,57,48,39,72,72,38,92,74,66,70,72,50,50,56,58,46,54,50,45,55,50,52,33,52,51,40,54,49,52,39,50,52,53,54,49,50,53,54,52,58,75,71,54,95,77,73,98,59,67,57,69,64,52,51,51,52,54,48,53,52,38,52,51,39,50,50,52,34,50,53,45,47,50,54,49,51,60,42,64,77,73,108